Protein AF-A0A2A9HH54-F1 (afdb_monomer_lite)

Foldseek 3Di:
DDDDDDDDDDDDDDDDDPDDDDDDDPDPPPPPQPAQPDDLQVVLLLVLLLVVQLVCCVVPPPDLVSSLVSLVVSLVSLVPDRDHRQCSVVSVQQSVVSVVCSVPSVCPVVDDGDDGPLVVLVVSQVCLVVHPSSPDRDPSVPPPD

Organism: Tepidiforma thermophila (strain KCTC 52669 / CGMCC 1.13589 / G233) (NCBI:txid2761530)

pLDDT: mean 83.52, std 20.57, range [36.47, 98.62]

Secondary structure (DSSP, 8-state):
-------------SS------------------------HHHHHHHHHHHHHHHHHHHHH-SSHHHHHHHHHHHHHHHHHS---GGGHHHHHHHHHHHHHHTTSGGGGGTSPPP---HHHHHHHHHHGGG-TT--S--TTTTT--

Radius of gyration: 27.02 Å; chains: 1; bounding box: 77×43×64 Å

Sequence (145 aa):
MYHASVRSQFVAAVLLLVLLVAAACGGDDEGSEPRGTGNDTDYLRAVCIGIDRVTDALISATTPEAIAAVIEEFAATMRQIDPPPDLTEYNRQFVAYLEAALKDPTSVVTTPPPLPPDDVRRRLAQLEPQIPECREPTFFSRGLE

Structure (mmCIF, N/CA/C/O backbone):
data_AF-A0A2A9HH54-F1
#
_entry.id   AF-A0A2A9HH54-F1
#
loop_
_atom_site.group_PDB
_atom_site.id
_atom_site.type_symbol
_atom_site.label_atom_id
_atom_site.label_alt_id
_atom_site.label_comp_id
_atom_site.label_asym_id
_atom_site.label_entity_id
_atom_site.label_seq_id
_atom_site.pdbx_PDB_ins_code
_atom_site.Cartn_x
_atom_site.Cartn_y
_atom_site.Cartn_z
_atom_site.occupancy
_atom_site.B_iso_or_equiv
_atom_site.auth_seq_id
_atom_site.auth_comp_id
_atom_site.auth_asym_id
_atom_site.auth_atom_id
_atom_site.pdbx_PDB_model_num
ATOM 1 N N . MET A 1 1 ? -57.820 26.059 -42.795 1.00 39.00 1 MET A N 1
ATOM 2 C CA . MET A 1 1 ? -58.446 24.817 -42.292 1.00 39.00 1 MET A CA 1
ATOM 3 C C . MET A 1 1 ? -58.138 23.740 -43.316 1.00 39.00 1 MET A C 1
ATOM 5 O O . MET A 1 1 ? -58.707 23.777 -44.397 1.00 39.00 1 MET A O 1
ATOM 9 N N . TYR A 1 2 ? -57.119 22.919 -43.055 1.00 38.62 2 TYR A N 1
ATOM 10 C CA . TYR A 1 2 ? -56.569 21.979 -44.034 1.00 38.62 2 TYR A CA 1
ATOM 11 C C . TYR A 1 2 ? -57.161 20.577 -43.863 1.00 38.62 2 TYR A C 1
ATOM 13 O O . TYR A 1 2 ? -57.564 20.175 -42.776 1.00 38.62 2 TYR A O 1
ATOM 21 N N . HIS A 1 3 ? -57.260 19.912 -45.005 1.00 39.09 3 HIS A N 1
ATOM 22 C CA . HIS A 1 3 ? -58.089 18.769 -45.348 1.00 39.09 3 HIS A CA 1
ATOM 23 C C . HIS A 1 3 ? -57.568 17.403 -44.858 1.00 39.09 3 HIS A C 1
ATOM 25 O O . HIS A 1 3 ? -56.368 17.179 -44.770 1.00 39.09 3 HIS A O 1
ATOM 31 N N . ALA A 1 4 ? -58.532 16.476 -44.774 1.00 41.41 4 ALA A N 1
ATOM 32 C CA . ALA A 1 4 ? -58.484 15.080 -45.234 1.00 41.41 4 ALA A CA 1
ATOM 33 C C . ALA A 1 4 ? -57.923 13.956 -44.331 1.00 41.41 4 ALA A C 1
ATOM 35 O O . ALA A 1 4 ? -56.728 13.747 -44.185 1.00 41.41 4 ALA A O 1
ATOM 36 N N . SER A 1 5 ? -58.879 13.119 -43.903 1.00 41.78 5 SER A N 1
ATOM 37 C CA . SER A 1 5 ? -59.029 11.702 -44.289 1.00 41.78 5 SER A CA 1
ATOM 38 C C . SER A 1 5 ? -57.889 10.730 -43.946 1.00 41.78 5 SER A C 1
ATOM 40 O O . SER A 1 5 ? -57.028 10.418 -44.763 1.00 41.78 5 SER A O 1
ATOM 42 N N . VAL A 1 6 ? -57.984 10.143 -42.750 1.00 47.41 6 VAL A N 1
ATOM 43 C CA . VAL A 1 6 ? -57.247 8.939 -42.347 1.00 47.41 6 VAL A CA 1
ATOM 44 C C . VAL A 1 6 ? -58.046 7.713 -42.796 1.00 47.41 6 VAL A C 1
ATOM 46 O O . VAL A 1 6 ? -59.031 7.324 -42.169 1.00 47.41 6 VAL A O 1
ATOM 49 N N . ARG A 1 7 ? -57.638 7.112 -43.917 1.00 48.41 7 ARG A N 1
ATOM 50 C CA . ARG A 1 7 ? -58.104 5.796 -44.367 1.00 48.41 7 ARG A CA 1
ATOM 51 C C . ARG A 1 7 ? -57.049 4.750 -44.018 1.00 48.41 7 ARG A C 1
ATOM 53 O O . ARG A 1 7 ? -55.961 4.765 -44.568 1.00 48.41 7 ARG A O 1
ATOM 60 N N . SER A 1 8 ? -57.439 3.869 -43.099 1.00 44.97 8 SER A N 1
ATOM 61 C CA . SER A 1 8 ? -57.308 2.410 -43.187 1.00 44.97 8 SER A CA 1
ATOM 62 C C . SER A 1 8 ? -56.050 1.863 -43.872 1.00 44.97 8 SER A C 1
ATOM 64 O O . SER A 1 8 ? -55.970 1.867 -45.095 1.00 44.97 8 SER A O 1
ATOM 66 N N . GLN A 1 9 ? -55.149 1.287 -43.072 1.00 49.06 9 GLN A N 1
ATOM 67 C CA . GLN A 1 9 ? -54.656 -0.083 -43.259 1.00 49.06 9 GLN A CA 1
ATOM 68 C C . GLN A 1 9 ? -53.831 -0.490 -42.030 1.00 49.06 9 GLN A C 1
ATOM 70 O O . GLN A 1 9 ? -52.620 -0.320 -41.950 1.00 49.06 9 GLN A O 1
ATOM 75 N N . PHE A 1 10 ? -54.540 -1.025 -41.035 1.00 50.56 10 PHE A N 1
ATOM 76 C CA . PHE A 1 10 ? -53.977 -2.066 -40.186 1.00 50.56 10 PHE A CA 1
ATOM 77 C C . PHE A 1 10 ? -53.635 -3.252 -41.093 1.00 50.56 10 PHE A C 1
ATOM 79 O O . PHE A 1 10 ? -54.483 -3.629 -41.900 1.00 50.56 10 PHE A O 1
ATOM 86 N N . VAL A 1 11 ? -52.434 -3.811 -40.926 1.00 52.09 11 VAL A N 1
ATOM 87 C CA . VAL A 1 11 ? -52.017 -5.220 -41.108 1.00 52.09 11 VAL A CA 1
ATOM 88 C C . VAL A 1 11 ? -50.565 -5.251 -41.617 1.00 52.09 11 VAL A C 1
ATOM 90 O O . VAL A 1 11 ? -50.258 -4.722 -42.676 1.00 52.09 11 VAL A O 1
ATOM 93 N N . ALA A 1 12 ? -49.710 -5.936 -40.845 1.00 47.94 12 ALA A N 1
ATOM 94 C CA . ALA A 1 12 ? -48.366 -6.427 -41.184 1.00 47.94 12 ALA A CA 1
ATOM 95 C C . ALA A 1 12 ? -47.176 -5.439 -41.168 1.00 47.94 12 ALA A C 1
ATOM 97 O O . ALA A 1 12 ? -46.632 -5.099 -42.211 1.00 47.94 12 ALA A O 1
ATOM 98 N N . ALA A 1 13 ? -46.672 -5.079 -39.977 1.00 47.16 13 ALA A N 1
ATOM 99 C CA . ALA A 1 13 ? -45.308 -4.532 -39.839 1.00 47.16 13 ALA A CA 1
ATOM 100 C C . ALA A 1 13 ? -44.678 -4.729 -38.436 1.00 47.16 13 ALA A C 1
ATOM 102 O O . ALA A 1 13 ? -44.026 -3.828 -37.923 1.00 47.16 13 ALA A O 1
ATOM 103 N N . VAL A 1 14 ? -44.886 -5.880 -37.776 1.00 51.75 14 VAL A N 1
ATOM 104 C CA . VAL A 1 14 ? -44.354 -6.140 -36.409 1.00 51.75 14 VAL A CA 1
ATOM 105 C C . VAL A 1 14 ? -43.411 -7.361 -36.349 1.00 51.75 14 VAL A C 1
ATOM 107 O O . VAL A 1 14 ? -43.110 -7.853 -35.273 1.00 51.75 14 VAL A O 1
ATOM 110 N N . LEU A 1 15 ? -42.896 -7.880 -37.474 1.00 49.09 15 LEU A N 1
ATOM 111 C CA . LEU A 1 15 ? -42.196 -9.183 -37.446 1.00 49.09 15 LEU A CA 1
ATOM 112 C C . LEU A 1 15 ? -40.953 -9.355 -38.335 1.00 49.09 15 LEU A C 1
ATOM 114 O O . LEU A 1 15 ? -40.585 -10.485 -38.630 1.00 49.09 15 LEU A O 1
ATOM 118 N N . LEU A 1 16 ? -40.250 -8.286 -38.720 1.00 47.41 16 LEU A N 1
ATOM 119 C CA . LEU A 1 16 ? -38.965 -8.423 -39.426 1.00 47.41 16 LEU A CA 1
ATOM 120 C C . LEU A 1 16 ? -38.068 -7.194 -39.223 1.00 47.41 16 LEU A C 1
ATOM 122 O O . LEU A 1 16 ? -38.170 -6.251 -39.994 1.00 47.41 16 LEU A O 1
ATOM 126 N N . LEU A 1 17 ? -37.213 -7.204 -38.189 1.00 45.84 17 LEU A N 1
ATOM 127 C CA . LEU A 1 17 ? -35.905 -6.501 -38.166 1.00 45.84 17 LEU A CA 1
ATOM 128 C C . LEU A 1 17 ? -35.058 -6.812 -36.908 1.00 45.84 17 LEU A C 1
ATOM 130 O O . LEU A 1 17 ? -34.236 -6.011 -36.475 1.00 45.84 17 LEU A O 1
ATOM 134 N N . VAL A 1 18 ? -35.211 -8.015 -36.343 1.00 51.19 18 VAL A N 1
ATOM 135 C CA . VAL A 1 18 ? -34.227 -8.630 -35.435 1.00 51.19 18 VAL A CA 1
ATOM 136 C C . VAL A 1 18 ? -33.461 -9.650 -36.272 1.00 51.19 18 VAL A C 1
ATOM 138 O O . VAL A 1 18 ? -33.936 -10.771 -36.384 1.00 51.19 18 VAL A O 1
ATOM 141 N N . LEU A 1 19 ? -32.366 -9.243 -36.932 1.00 51.12 19 LEU A N 1
ATOM 142 C CA . LEU A 1 19 ? -31.298 -10.105 -37.493 1.00 51.12 19 LEU A CA 1
ATOM 143 C C . LEU A 1 19 ? -30.298 -9.271 -38.322 1.00 51.12 19 LEU A C 1
ATOM 145 O O . LEU A 1 19 ? -30.191 -9.411 -39.536 1.00 51.12 19 LEU A O 1
ATOM 149 N N . LEU A 1 20 ? -29.542 -8.400 -37.653 1.00 48.19 20 LEU A N 1
ATOM 150 C CA . LEU A 1 20 ? -28.275 -7.866 -38.171 1.00 48.19 20 LEU A CA 1
ATOM 151 C C . LEU A 1 20 ? -27.222 -7.999 -37.066 1.00 48.19 20 LEU A C 1
ATOM 153 O O . LEU A 1 20 ? -26.788 -7.028 -36.457 1.00 48.19 20 LEU A O 1
ATOM 157 N N . VAL A 1 21 ? -26.869 -9.252 -36.774 1.00 54.44 21 VAL A N 1
ATOM 158 C CA . VAL A 1 21 ? -25.645 -9.614 -36.057 1.00 54.44 21 VAL A CA 1
ATOM 159 C C . VAL A 1 21 ? -24.703 -10.244 -37.081 1.00 54.44 21 VAL A C 1
ATOM 161 O O . VAL A 1 21 ? -25.136 -11.078 -37.872 1.00 54.44 21 VAL A O 1
ATOM 164 N N . ALA A 1 22 ? -23.429 -9.860 -36.990 1.00 52.47 22 ALA A N 1
ATOM 165 C CA . ALA A 1 22 ? -22.253 -10.470 -37.612 1.00 52.47 22 ALA A CA 1
ATOM 166 C C . ALA A 1 22 ? -21.984 -10.159 -39.096 1.00 52.47 22 ALA A C 1
ATOM 168 O O . ALA A 1 22 ? -22.300 -10.947 -39.979 1.00 52.47 22 ALA A O 1
ATOM 169 N N . ALA A 1 23 ? -21.237 -9.076 -39.338 1.00 46.91 23 ALA A N 1
ATOM 170 C CA . ALA A 1 23 ? -20.019 -9.156 -40.150 1.00 46.91 23 ALA A CA 1
ATOM 171 C C . ALA A 1 23 ? -19.136 -7.908 -39.960 1.00 46.91 23 ALA A C 1
ATOM 173 O O . ALA A 1 23 ? -19.576 -6.789 -40.196 1.00 46.91 23 ALA A O 1
ATOM 174 N N . ALA A 1 24 ? -17.870 -8.160 -39.615 1.00 52.34 24 ALA A N 1
ATOM 175 C CA . ALA A 1 24 ? -16.704 -7.304 -39.845 1.00 52.34 24 ALA A CA 1
ATOM 176 C C . ALA A 1 24 ? -16.519 -6.042 -38.973 1.00 52.34 24 ALA A C 1
ATOM 178 O O . ALA A 1 24 ? -16.635 -4.914 -39.434 1.00 52.34 24 ALA A O 1
ATOM 179 N N . CYS A 1 25 ? -16.018 -6.254 -37.756 1.00 58.09 25 CYS A N 1
ATOM 180 C CA . CYS A 1 25 ? -14.702 -5.700 -37.428 1.00 58.09 25 CYS A CA 1
ATOM 181 C C . CYS A 1 25 ? -13.934 -6.754 -36.623 1.00 58.09 25 CYS A C 1
ATOM 183 O O . CYS A 1 25 ? -13.871 -6.729 -35.400 1.00 58.09 25 CYS A O 1
ATOM 185 N N . GLY A 1 26 ? -13.446 -7.763 -37.348 1.00 48.66 26 GLY A N 1
ATOM 186 C CA . GLY A 1 26 ? -12.235 -8.451 -36.937 1.00 48.66 26 GLY A CA 1
ATOM 187 C C . GLY A 1 26 ? -11.098 -7.466 -37.164 1.00 48.66 26 GLY A C 1
ATOM 188 O O . GLY A 1 26 ? -10.667 -7.276 -38.298 1.00 48.66 26 GLY A O 1
ATOM 189 N N . GLY A 1 27 ? -10.711 -6.783 -36.100 1.00 36.47 27 GLY A N 1
ATOM 190 C CA . GLY A 1 27 ? -9.423 -6.133 -35.970 1.00 36.47 27 GLY A CA 1
ATOM 191 C C . GLY A 1 27 ? -8.843 -6.665 -34.676 1.00 36.47 27 GLY A C 1
ATOM 192 O O . GLY A 1 27 ? -9.527 -6.627 -33.655 1.00 36.47 27 GLY A O 1
ATOM 193 N N . ASP A 1 28 ? -7.645 -7.228 -34.755 1.00 49.84 28 ASP A N 1
ATOM 194 C CA . ASP A 1 28 ? -6.778 -7.473 -33.613 1.00 49.84 28 ASP A CA 1
ATOM 195 C C . ASP A 1 28 ? -6.641 -6.172 -32.807 1.00 49.84 28 ASP A C 1
ATOM 197 O O . ASP A 1 28 ? -5.747 -5.365 -33.049 1.00 49.84 28 ASP A O 1
ATOM 201 N N . ASP A 1 29 ? -7.545 -5.932 -31.860 1.00 45.75 29 ASP A N 1
ATOM 202 C CA . ASP A 1 29 ? -7.216 -5.113 -30.706 1.00 45.75 29 ASP A CA 1
ATOM 203 C C . ASP A 1 29 ? -6.381 -6.034 -29.825 1.00 45.75 29 ASP A C 1
ATOM 205 O O . ASP A 1 29 ? -6.894 -6.761 -28.969 1.00 45.75 29 ASP A O 1
ATOM 209 N N . GLU A 1 30 ? -5.076 -6.065 -30.113 1.00 47.47 30 GLU A N 1
ATOM 210 C CA . GLU A 1 30 ? -4.077 -6.392 -29.110 1.00 47.47 30 GLU A CA 1
ATOM 211 C C . GLU A 1 30 ? -4.460 -5.583 -27.879 1.00 47.47 30 GLU A C 1
ATOM 213 O O . GLU A 1 30 ? -4.322 -4.355 -27.860 1.00 47.47 30 GLU A O 1
ATOM 218 N N . GLY A 1 31 ? -5.061 -6.283 -26.912 1.00 43.78 31 GLY A N 1
ATOM 219 C CA . GLY A 1 31 ? -5.567 -5.695 -25.692 1.00 43.78 31 GLY A CA 1
ATOM 220 C C . GLY A 1 31 ? -4.489 -4.771 -25.180 1.00 43.78 31 GLY A C 1
ATOM 221 O O . GLY A 1 31 ? -3.373 -5.209 -24.904 1.00 43.78 31 GLY A O 1
ATOM 222 N N . SER A 1 32 ? -4.788 -3.474 -25.149 1.00 50.44 32 SER A N 1
ATOM 223 C CA . SER A 1 32 ? -3.905 -2.519 -24.509 1.00 50.44 32 SER A CA 1
ATOM 224 C C . SER A 1 32 ? -3.982 -2.837 -23.025 1.00 50.44 32 SER A C 1
ATOM 226 O O . SER A 1 32 ? -4.782 -2.260 -22.291 1.00 50.44 32 SER A O 1
ATOM 228 N N . GLU A 1 33 ? -3.202 -3.841 -22.615 1.00 58.88 33 GLU A N 1
ATOM 229 C CA . GLU A 1 33 ? -2.879 -4.102 -21.229 1.00 58.88 33 GLU A CA 1
ATOM 230 C C . GLU A 1 33 ? -2.483 -2.755 -20.633 1.00 58.88 33 GLU A C 1
ATOM 232 O O . GLU A 1 33 ? -1.813 -1.962 -21.309 1.00 58.88 33 GLU A O 1
ATOM 237 N N . PRO A 1 34 ? -2.958 -2.430 -19.425 1.00 57.81 34 PRO A N 1
ATOM 238 C CA . PRO A 1 34 ? -2.635 -1.153 -18.824 1.00 57.81 34 PRO A CA 1
ATOM 239 C C . PRO A 1 34 ? -1.101 -1.043 -18.768 1.00 57.81 34 PRO A C 1
ATOM 241 O O . PRO A 1 34 ? -0.424 -1.866 -18.156 1.00 57.81 34 PRO A O 1
ATOM 244 N N . ARG A 1 35 ? -0.551 -0.087 -19.528 1.00 67.12 35 ARG A N 1
ATOM 245 C CA . ARG A 1 35 ? 0.894 0.088 -19.695 1.00 67.12 35 ARG A CA 1
ATOM 246 C C . ARG A 1 35 ? 1.366 1.073 -18.643 1.00 67.12 35 ARG A C 1
ATOM 248 O O . ARG A 1 35 ? 1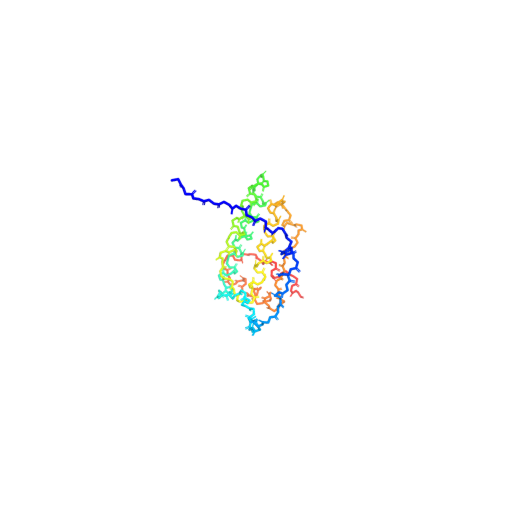.374 2.274 -18.899 1.00 67.12 35 ARG A O 1
ATOM 255 N N . GLY A 1 36 ? 1.716 0.566 -17.468 1.00 73.94 36 GLY A N 1
ATOM 256 C CA . GLY A 1 36 ? 2.514 1.338 -16.529 1.00 73.94 36 GLY A CA 1
ATOM 257 C C . GLY A 1 36 ? 3.847 1.742 -17.172 1.00 73.94 36 GLY A C 1
ATOM 258 O O . GLY A 1 36 ? 4.427 0.955 -17.922 1.00 73.94 36 GLY A O 1
ATOM 259 N N . THR A 1 37 ? 4.320 2.964 -16.936 1.00 81.38 37 THR A N 1
ATOM 260 C CA . THR A 1 37 ? 5.638 3.445 -17.400 1.00 81.38 37 THR A CA 1
ATOM 261 C C . THR A 1 37 ? 6.567 3.860 -16.262 1.00 81.38 37 THR A C 1
ATOM 263 O O . THR A 1 37 ? 7.680 4.333 -16.508 1.00 81.38 37 THR A O 1
ATOM 266 N N . GLY A 1 38 ? 6.129 3.656 -15.020 1.00 92.31 38 GLY A N 1
ATOM 267 C CA . GLY A 1 38 ? 6.867 4.037 -13.828 1.00 92.31 38 GLY A CA 1
ATOM 268 C C . GLY A 1 38 ? 8.080 3.159 -13.542 1.00 92.31 38 GLY A C 1
ATOM 269 O O . GLY A 1 38 ? 8.407 2.219 -14.268 1.00 92.31 38 GLY A O 1
ATOM 270 N N . ASN A 1 39 ? 8.758 3.474 -12.440 1.00 95.50 39 ASN A N 1
ATOM 271 C CA . ASN A 1 39 ? 9.940 2.754 -11.979 1.00 95.50 39 ASN A CA 1
ATOM 272 C C . ASN A 1 39 ? 9.725 2.140 -10.587 1.00 95.50 39 ASN A C 1
ATOM 274 O O . ASN A 1 39 ? 8.906 2.618 -9.799 1.00 95.50 39 ASN A O 1
ATOM 278 N N . ASP A 1 40 ? 10.484 1.082 -10.296 1.00 96.12 40 ASP A N 1
ATOM 279 C CA . ASP A 1 40 ? 10.371 0.330 -9.042 1.00 96.12 40 ASP A CA 1
ATOM 280 C C . ASP A 1 40 ? 10.629 1.214 -7.811 1.00 96.12 40 ASP A C 1
ATOM 282 O O . ASP A 1 40 ? 9.972 1.039 -6.790 1.00 96.12 40 ASP A O 1
ATOM 286 N N . THR A 1 41 ? 11.553 2.177 -7.895 1.00 96.25 41 THR A N 1
ATOM 287 C CA . THR A 1 41 ? 11.933 3.036 -6.763 1.00 96.25 41 THR A CA 1
ATOM 288 C C . THR A 1 41 ? 10.779 3.919 -6.304 1.00 96.25 41 THR A C 1
ATOM 290 O O . THR A 1 41 ? 10.481 3.971 -5.112 1.00 96.25 41 THR A O 1
ATOM 293 N N . ASP A 1 42 ? 10.118 4.614 -7.230 1.00 97.00 42 ASP A N 1
ATOM 294 C CA . ASP A 1 42 ? 8.989 5.484 -6.894 1.00 97.00 42 ASP A CA 1
ATOM 295 C C . ASP A 1 42 ? 7.783 4.665 -6.426 1.00 97.00 42 ASP A C 1
ATOM 297 O O . ASP A 1 42 ? 7.107 5.050 -5.467 1.00 97.00 42 ASP A O 1
ATOM 301 N N . TYR A 1 43 ? 7.569 3.497 -7.039 1.00 97.62 43 TYR A N 1
ATOM 302 C CA . TYR A 1 43 ? 6.533 2.559 -6.625 1.00 97.62 43 TYR A CA 1
ATOM 303 C C . TYR A 1 43 ? 6.751 2.054 -5.195 1.00 97.62 43 TYR A C 1
ATOM 305 O O . TYR A 1 43 ? 5.861 2.159 -4.350 1.00 97.62 43 TYR A O 1
ATOM 313 N N . LEU A 1 44 ? 7.95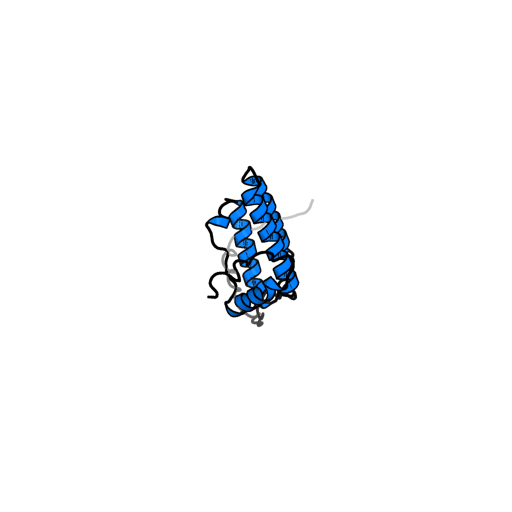4 1.568 -4.888 1.00 97.19 44 LEU A N 1
ATOM 314 C CA . LEU A 1 44 ? 8.311 1.088 -3.556 1.00 97.19 44 LEU A CA 1
ATOM 315 C C . LEU A 1 44 ? 8.283 2.200 -2.514 1.00 97.19 44 LEU A C 1
ATOM 317 O O . LEU A 1 44 ? 7.794 1.967 -1.413 1.00 97.19 44 LEU A O 1
ATOM 321 N N . ARG A 1 45 ? 8.723 3.418 -2.853 1.00 97.69 45 ARG A N 1
ATOM 322 C CA . ARG A 1 45 ? 8.602 4.568 -1.948 1.00 97.69 45 ARG A CA 1
ATOM 323 C C . ARG A 1 45 ? 7.149 4.781 -1.528 1.00 97.69 45 ARG A C 1
ATOM 325 O O . ARG A 1 45 ? 6.874 4.909 -0.337 1.00 97.69 45 ARG A O 1
ATOM 332 N N . ALA A 1 46 ? 6.220 4.800 -2.484 1.00 97.94 46 ALA A N 1
ATOM 333 C CA . ALA A 1 46 ? 4.800 4.979 -2.190 1.00 97.94 46 ALA A CA 1
ATOM 334 C C . ALA A 1 46 ? 4.236 3.834 -1.335 1.00 97.94 46 ALA A C 1
ATOM 336 O O . ALA A 1 46 ? 3.536 4.092 -0.354 1.00 97.94 46 ALA A O 1
ATOM 337 N N . VAL A 1 47 ? 4.590 2.586 -1.661 1.00 97.56 47 VAL A N 1
ATOM 338 C CA . VAL A 1 47 ? 4.178 1.407 -0.887 1.00 97.56 47 VAL A CA 1
ATOM 339 C C . VAL A 1 47 ? 4.693 1.483 0.550 1.00 97.56 47 VAL A C 1
ATOM 341 O O . VAL A 1 47 ? 3.910 1.331 1.483 1.00 97.56 47 VAL A O 1
ATOM 344 N N . CYS A 1 48 ? 5.981 1.760 0.747 1.00 97.50 48 CYS A N 1
ATOM 345 C CA . CYS A 1 48 ? 6.596 1.795 2.069 1.00 97.50 48 CYS A CA 1
ATOM 346 C C . CYS A 1 48 ? 6.056 2.942 2.934 1.00 97.50 48 CYS A C 1
ATOM 348 O O . CYS A 1 48 ? 5.725 2.708 4.093 1.00 97.50 48 CYS A O 1
ATOM 350 N N . ILE A 1 49 ? 5.856 4.142 2.370 1.00 97.88 49 ILE A N 1
ATOM 351 C CA . ILE A 1 49 ? 5.192 5.250 3.083 1.00 97.88 49 ILE A CA 1
ATOM 352 C C . ILE A 1 49 ? 3.770 4.854 3.498 1.00 97.88 49 ILE A C 1
ATOM 354 O O . ILE A 1 49 ? 3.352 5.135 4.620 1.00 97.88 49 ILE A O 1
ATOM 358 N N . GLY A 1 50 ? 3.009 4.226 2.599 1.00 97.56 50 GLY A N 1
ATOM 359 C CA . GLY A 1 50 ? 1.644 3.801 2.894 1.00 97.56 50 GLY A CA 1
ATOM 360 C C . GLY A 1 50 ? 1.580 2.745 3.996 1.00 97.56 50 GLY A C 1
ATOM 361 O O . GLY A 1 50 ? 0.774 2.869 4.915 1.00 97.56 50 GLY A O 1
ATOM 362 N N . ILE A 1 51 ? 2.468 1.747 3.951 1.00 96.69 51 ILE A N 1
ATOM 363 C CA . ILE A 1 51 ? 2.579 0.711 4.987 1.00 96.69 51 ILE A CA 1
ATOM 364 C C . ILE A 1 51 ? 2.955 1.321 6.341 1.00 96.69 51 ILE A C 1
ATOM 366 O O . ILE A 1 51 ? 2.323 0.976 7.338 1.00 96.69 51 ILE A O 1
ATOM 370 N N . ASP A 1 52 ? 3.943 2.221 6.384 1.00 96.50 52 ASP A N 1
ATOM 371 C CA . ASP A 1 52 ? 4.380 2.909 7.611 1.00 96.50 52 ASP A CA 1
ATOM 372 C C . ASP A 1 52 ? 3.199 3.662 8.240 1.00 96.50 52 ASP A C 1
ATOM 374 O O . ASP A 1 52 ? 2.849 3.424 9.393 1.00 96.50 52 ASP A O 1
ATOM 378 N N . ARG A 1 53 ? 2.468 4.453 7.442 1.00 97.44 53 ARG A N 1
ATOM 379 C CA . ARG A 1 53 ? 1.292 5.201 7.916 1.00 97.44 53 ARG A CA 1
ATOM 380 C C . ARG A 1 53 ? 0.158 4.308 8.406 1.00 97.44 53 ARG A C 1
ATOM 382 O O . ARG A 1 53 ? -0.443 4.608 9.434 1.00 97.44 53 ARG A O 1
ATOM 389 N N . VAL A 1 54 ? -0.163 3.232 7.684 1.00 96.94 54 VAL A N 1
ATOM 390 C CA . VAL A 1 54 ? -1.204 2.285 8.118 1.00 96.94 54 VAL A CA 1
ATOM 391 C C . VAL A 1 54 ? -0.780 1.589 9.411 1.00 96.94 54 VAL A C 1
ATOM 393 O O . VAL A 1 54 ? -1.599 1.436 10.313 1.00 96.94 54 VAL A O 1
ATOM 396 N N . THR A 1 55 ? 0.493 1.217 9.537 1.00 95.38 55 THR A N 1
ATOM 397 C CA . THR A 1 55 ? 1.041 0.602 10.756 1.00 95.38 55 THR A CA 1
ATOM 398 C C . THR A 1 55 ? 0.968 1.567 11.939 1.00 95.38 55 THR A C 1
ATOM 400 O O . THR A 1 55 ? 0.454 1.200 12.996 1.00 95.38 55 THR A O 1
ATOM 403 N N . ASP A 1 56 ? 1.382 2.819 11.748 1.00 96.56 56 ASP A N 1
ATOM 404 C CA . ASP A 1 56 ? 1.269 3.874 12.754 1.00 96.56 56 ASP A CA 1
ATOM 405 C C . ASP A 1 56 ? -0.190 4.100 13.169 1.00 96.56 56 ASP A C 1
ATOM 407 O O . ASP A 1 56 ? -0.486 4.221 14.360 1.00 96.56 56 ASP A O 1
ATOM 411 N N . ALA A 1 57 ? -1.125 4.107 12.215 1.00 97.25 57 ALA A N 1
ATOM 412 C CA . ALA A 1 57 ? -2.551 4.237 12.497 1.00 97.25 57 ALA A CA 1
ATOM 413 C C . ALA A 1 57 ? -3.090 3.039 13.291 1.00 97.25 57 ALA A C 1
ATOM 415 O O . ALA A 1 57 ? -3.805 3.236 14.267 1.00 97.25 57 ALA A O 1
ATOM 416 N N . LEU A 1 58 ? -2.710 1.807 12.944 1.00 95.50 58 LEU A N 1
ATOM 417 C CA . LEU A 1 58 ? -3.110 0.604 13.687 1.00 95.50 58 LEU A CA 1
ATOM 418 C C . LEU A 1 58 ? -2.631 0.622 15.147 1.00 95.50 58 LEU A C 1
ATOM 420 O O . LEU A 1 58 ? -3.290 0.051 16.012 1.00 95.50 58 LEU A O 1
ATOM 424 N N . ILE A 1 59 ? -1.493 1.266 15.423 1.00 95.94 59 ILE A N 1
ATOM 425 C CA . ILE A 1 59 ? -0.921 1.375 16.771 1.00 95.94 59 ILE A CA 1
ATOM 426 C C . ILE A 1 59 ? -1.529 2.548 17.553 1.00 95.94 59 ILE A C 1
ATOM 428 O O . ILE A 1 59 ? -1.777 2.429 18.753 1.00 95.94 59 ILE A O 1
ATOM 432 N N . SER A 1 60 ? -1.714 3.697 16.901 1.00 96.81 60 SER A N 1
ATOM 433 C CA . SER A 1 60 ? -1.996 4.973 17.573 1.00 96.81 60 SER A CA 1
ATOM 434 C C . SER A 1 60 ? -3.449 5.436 17.488 1.00 96.81 60 SER A C 1
ATOM 436 O O . SER A 1 60 ? -3.892 6.208 18.344 1.00 96.81 60 SER A O 1
ATOM 438 N N . ALA A 1 61 ? -4.202 4.994 16.478 1.00 95.81 61 ALA A N 1
ATOM 439 C CA . ALA A 1 61 ? -5.587 5.398 16.309 1.00 95.81 61 ALA A CA 1
ATOM 440 C C . ALA A 1 61 ? -6.480 4.745 17.368 1.00 95.81 61 ALA A C 1
ATOM 442 O O . ALA A 1 61 ? -6.334 3.578 17.724 1.00 95.81 61 ALA A O 1
ATOM 443 N N . THR A 1 62 ? -7.460 5.505 17.848 1.00 94.31 62 THR A N 1
ATOM 444 C CA . THR A 1 62 ? -8.428 5.039 18.849 1.00 94.31 62 THR A CA 1
ATOM 445 C C . THR A 1 62 ? -9.761 4.618 18.239 1.00 94.31 62 THR A C 1
ATOM 447 O O . THR A 1 62 ? -10.637 4.147 18.965 1.00 94.31 62 THR A O 1
ATOM 450 N N . THR A 1 63 ? -9.930 4.782 16.922 1.00 96.00 63 THR A N 1
ATOM 451 C CA . THR A 1 63 ? -11.156 4.427 16.205 1.00 96.00 63 THR A CA 1
ATOM 452 C C . THR A 1 63 ? -10.858 3.749 14.861 1.00 96.00 63 THR A C 1
ATOM 454 O O . THR A 1 63 ? -9.868 4.096 14.206 1.00 96.00 63 THR A O 1
ATOM 457 N N . PRO A 1 64 ? -11.712 2.812 14.406 1.00 95.50 64 PRO A N 1
ATOM 458 C CA . PRO A 1 64 ? -11.590 2.200 13.083 1.00 95.50 64 PRO A CA 1
ATOM 459 C C . PRO A 1 64 ? -11.637 3.215 11.936 1.00 95.50 64 PRO A C 1
ATOM 461 O O . PRO A 1 64 ? -10.934 3.054 10.945 1.00 95.50 64 PRO A O 1
ATOM 464 N N . GLU A 1 65 ? -12.420 4.286 12.069 1.00 96.69 65 GLU A N 1
ATOM 465 C CA . GLU A 1 65 ? -12.589 5.302 11.024 1.00 96.69 65 GLU A CA 1
ATOM 466 C C . GLU A 1 65 ? -11.295 6.080 10.759 1.00 96.69 65 GLU A C 1
ATOM 468 O O . GLU A 1 65 ? -11.009 6.433 9.617 1.00 96.69 65 GLU A O 1
ATOM 473 N N . ALA A 1 66 ? -10.483 6.317 11.793 1.00 97.44 66 ALA A N 1
ATOM 474 C CA . ALA A 1 66 ? -9.183 6.960 11.629 1.00 97.44 66 ALA A CA 1
ATOM 475 C C . ALA A 1 66 ? -8.194 6.055 10.871 1.00 97.44 66 ALA A C 1
ATOM 477 O O . ALA A 1 66 ? -7.425 6.544 10.047 1.00 97.44 66 ALA A O 1
ATOM 478 N N . ILE A 1 67 ? -8.258 4.737 11.087 1.00 97.94 67 ILE A N 1
ATOM 479 C CA . ILE A 1 67 ? -7.483 3.755 10.311 1.00 97.94 67 ILE A CA 1
ATOM 480 C C . ILE A 1 67 ? -7.991 3.724 8.862 1.00 97.94 67 ILE A C 1
ATOM 482 O O . ILE A 1 67 ? -7.193 3.753 7.927 1.00 97.94 67 ILE A O 1
ATOM 486 N N . ALA A 1 68 ? -9.316 3.729 8.671 1.00 98.31 68 ALA A N 1
ATOM 487 C CA . ALA A 1 68 ? -9.946 3.741 7.353 1.00 98.31 68 ALA A CA 1
ATOM 488 C C . ALA A 1 68 ? -9.493 4.938 6.508 1.00 98.31 68 ALA A C 1
ATOM 490 O O . ALA A 1 68 ? -9.161 4.756 5.343 1.00 98.31 68 ALA A O 1
ATOM 491 N N . ALA A 1 69 ? -9.423 6.136 7.098 1.00 98.44 69 ALA A N 1
ATOM 492 C CA . ALA A 1 69 ? -8.975 7.342 6.402 1.00 98.44 69 ALA A CA 1
ATOM 493 C C . ALA A 1 69 ? -7.541 7.200 5.860 1.00 98.44 69 ALA A C 1
ATOM 495 O O . ALA A 1 69 ? -7.269 7.545 4.713 1.00 98.44 69 ALA A O 1
ATOM 496 N N . VAL A 1 70 ? -6.631 6.620 6.649 1.00 98.50 70 VAL A N 1
ATOM 497 C CA . VAL A 1 70 ? -5.246 6.379 6.214 1.00 98.50 70 VAL A CA 1
ATOM 498 C C . VAL A 1 70 ? -5.178 5.318 5.111 1.00 98.50 70 VAL A C 1
ATOM 500 O O . VAL A 1 70 ? -4.430 5.477 4.145 1.00 98.50 70 VAL A O 1
ATOM 503 N N . ILE A 1 71 ? -5.978 4.252 5.212 1.00 98.56 71 ILE A N 1
ATOM 504 C CA . ILE A 1 71 ? -6.086 3.229 4.160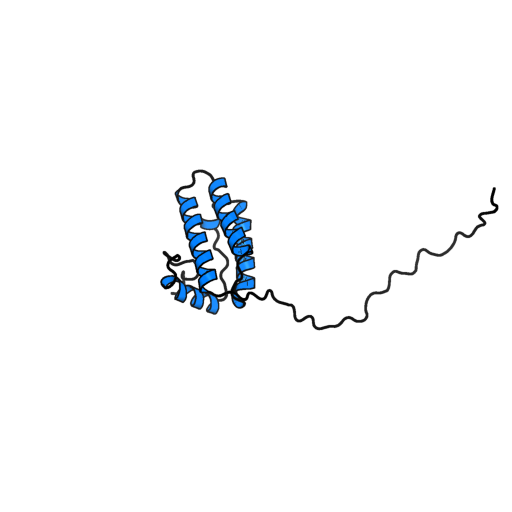 1.00 98.56 71 ILE A CA 1
ATOM 505 C C . ILE A 1 71 ? -6.653 3.836 2.867 1.00 98.56 71 ILE A C 1
ATOM 507 O O . ILE A 1 71 ? -6.160 3.527 1.783 1.00 98.56 71 ILE A O 1
ATOM 511 N N . GLU A 1 72 ? -7.648 4.719 2.961 1.00 98.62 72 GLU A N 1
ATOM 512 C CA . GLU A 1 72 ? -8.246 5.406 1.812 1.00 98.62 72 GLU A CA 1
ATOM 513 C C . GLU A 1 72 ? -7.227 6.311 1.105 1.00 98.62 72 GLU A C 1
ATOM 515 O O . GLU A 1 72 ? -7.107 6.263 -0.122 1.00 98.62 72 GLU A O 1
ATOM 520 N N . GLU A 1 73 ? -6.440 7.082 1.860 1.00 98.62 73 GLU A N 1
ATOM 521 C CA . GLU A 1 73 ? -5.341 7.888 1.316 1.00 98.62 73 GLU A CA 1
ATOM 522 C C . GLU A 1 73 ? -4.274 7.022 0.636 1.00 98.62 73 GLU A C 1
ATOM 524 O O . GLU A 1 73 ? -3.759 7.376 -0.434 1.00 98.62 73 GLU A O 1
ATOM 529 N N . PHE A 1 74 ? -3.955 5.865 1.220 1.00 98.56 74 PHE A N 1
ATOM 530 C CA . PHE A 1 74 ? -3.012 4.931 0.621 1.00 98.56 74 PHE A CA 1
ATOM 531 C C . PHE A 1 74 ? -3.561 4.359 -0.693 1.00 98.56 74 PHE A C 1
ATOM 533 O O . PHE A 1 74 ? -2.889 4.428 -1.723 1.00 98.56 74 PHE A O 1
ATOM 540 N N . ALA A 1 75 ? -4.813 3.895 -0.707 1.00 98.44 75 ALA A N 1
ATOM 541 C CA . ALA A 1 75 ? -5.478 3.427 -1.920 1.00 98.44 75 ALA A CA 1
ATOM 542 C C . ALA A 1 75 ? -5.542 4.525 -2.994 1.00 98.44 75 ALA A C 1
ATOM 544 O O . ALA A 1 75 ? -5.311 4.260 -4.172 1.00 98.44 75 ALA A O 1
ATOM 545 N N . ALA A 1 76 ? -5.821 5.775 -2.612 1.00 98.56 76 ALA A N 1
ATOM 546 C CA . ALA A 1 76 ? -5.819 6.914 -3.528 1.00 98.56 76 ALA A CA 1
ATOM 547 C C . ALA A 1 76 ? -4.432 7.173 -4.135 1.00 98.56 76 ALA A C 1
ATOM 549 O O . ALA A 1 76 ? -4.333 7.382 -5.344 1.00 98.56 76 ALA A O 1
ATOM 550 N N . THR A 1 77 ? -3.373 7.092 -3.328 1.00 98.44 77 THR A N 1
ATOM 551 C CA . THR A 1 77 ? -1.984 7.213 -3.797 1.00 98.44 77 THR A CA 1
ATOM 552 C C . THR A 1 77 ? -1.661 6.119 -4.815 1.00 98.44 77 THR A C 1
ATOM 554 O O . THR A 1 77 ? -1.205 6.416 -5.917 1.00 98.44 77 THR A O 1
ATOM 557 N N . MET A 1 78 ? -1.977 4.861 -4.497 1.00 98.12 78 MET A N 1
ATOM 558 C CA . MET A 1 78 ? -1.705 3.723 -5.382 1.00 98.12 78 MET A CA 1
ATOM 559 C C . MET A 1 78 ? -2.574 3.716 -6.648 1.00 98.12 78 MET A C 1
ATOM 561 O O . MET A 1 78 ? -2.166 3.176 -7.671 1.00 98.12 78 MET A O 1
ATOM 565 N N . ARG A 1 79 ? -3.754 4.348 -6.640 1.00 97.69 79 ARG A N 1
ATOM 566 C CA . ARG A 1 79 ? -4.552 4.559 -7.863 1.00 97.69 79 ARG A CA 1
ATOM 567 C C . ARG A 1 79 ? -3.948 5.589 -8.809 1.00 97.69 79 ARG A C 1
ATOM 569 O O . ARG A 1 79 ? -4.176 5.505 -10.010 1.00 97.69 79 ARG A O 1
ATOM 576 N N . GLN A 1 80 ? -3.264 6.591 -8.264 1.00 96.44 80 GLN A N 1
ATOM 577 C CA . GLN A 1 80 ? -2.703 7.701 -9.036 1.00 96.44 80 GLN A CA 1
ATOM 578 C C . GLN A 1 80 ? -1.260 7.457 -9.468 1.00 96.44 80 GLN A C 1
ATOM 580 O O . GLN A 1 80 ? -0.775 8.149 -10.363 1.00 96.44 80 GLN A O 1
ATOM 585 N N . ILE A 1 81 ? -0.569 6.509 -8.833 1.00 95.88 81 ILE A N 1
ATOM 586 C CA . ILE A 1 81 ? 0.793 6.167 -9.213 1.00 95.88 81 ILE A CA 1
ATOM 587 C C . ILE A 1 81 ? 0.817 5.532 -10.601 1.00 95.88 81 ILE A C 1
ATOM 589 O O . ILE A 1 81 ? -0.071 4.764 -10.968 1.00 95.88 81 ILE A O 1
ATOM 593 N N . ASP A 1 82 ? 1.868 5.836 -11.351 1.00 95.50 82 ASP A N 1
ATOM 594 C CA . ASP A 1 82 ? 2.219 5.098 -12.554 1.00 95.50 82 ASP A CA 1
ATOM 595 C C . ASP A 1 82 ? 3.128 3.925 -12.142 1.00 95.50 82 ASP A C 1
ATOM 597 O O . ASP A 1 82 ? 4.268 4.169 -11.735 1.00 95.50 82 ASP A O 1
ATOM 601 N N . PRO A 1 83 ? 2.646 2.667 -12.128 1.00 95.88 83 PRO A N 1
ATOM 602 C CA . PRO A 1 83 ? 3.472 1.529 -11.746 1.00 95.88 83 PRO A CA 1
ATOM 603 C C . PRO A 1 83 ? 4.446 1.147 -12.874 1.00 95.88 83 PRO A C 1
ATOM 605 O O . PRO A 1 83 ? 4.236 1.502 -14.034 1.00 95.88 83 PRO A O 1
ATOM 608 N N . PRO A 1 84 ? 5.497 0.369 -12.579 1.00 95.56 84 PRO A N 1
ATOM 609 C CA . PRO A 1 84 ? 6.221 -0.387 -13.596 1.00 95.56 84 PRO A CA 1
ATOM 610 C C . PRO A 1 84 ? 5.274 -1.269 -14.427 1.00 95.56 84 PRO A C 1
ATOM 612 O O . PRO A 1 84 ? 4.286 -1.770 -13.879 1.00 95.56 84 PRO A O 1
ATOM 615 N N . PRO A 1 85 ? 5.555 -1.495 -15.726 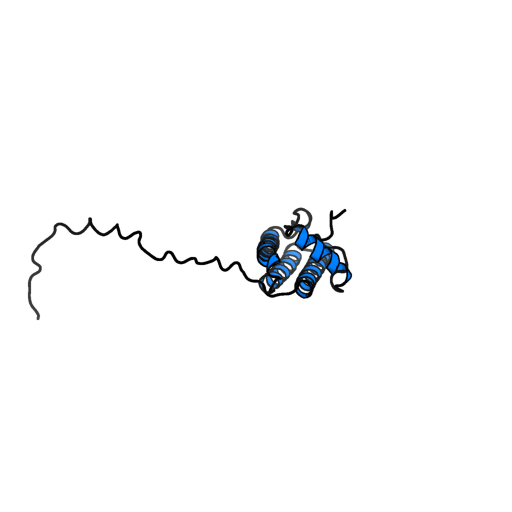1.00 93.56 85 PRO A N 1
ATOM 616 C CA . PRO A 1 85 ? 4.635 -2.202 -16.618 1.00 93.56 85 PRO A CA 1
ATOM 617 C C . PRO A 1 85 ? 4.173 -3.560 -16.071 1.00 93.56 85 PRO A C 1
ATOM 619 O O . PRO A 1 85 ? 2.981 -3.868 -16.084 1.00 93.56 85 PRO A O 1
ATOM 622 N N . ASP A 1 86 ? 5.105 -4.337 -15.519 1.00 93.88 86 ASP A N 1
ATOM 623 C CA . ASP A 1 86 ? 4.877 -5.674 -14.961 1.00 93.88 86 ASP A CA 1
ATOM 624 C C . ASP A 1 86 ? 4.190 -5.680 -13.584 1.00 93.88 86 ASP A C 1
ATOM 626 O O . ASP A 1 86 ? 3.771 -6.731 -13.099 1.00 93.88 86 ASP A O 1
ATOM 630 N N . LEU A 1 87 ? 4.014 -4.507 -12.974 1.00 96.56 87 LEU A N 1
ATOM 631 C CA . LEU A 1 87 ? 3.279 -4.313 -11.728 1.00 96.56 87 LEU A CA 1
ATOM 632 C C . LEU A 1 87 ? 1.873 -3.764 -11.943 1.00 96.56 87 LEU A C 1
ATOM 634 O O . LEU A 1 87 ? 1.138 -3.626 -10.970 1.00 96.56 87 LEU A O 1
ATOM 638 N N . THR A 1 88 ? 1.457 -3.473 -13.175 1.00 96.06 88 THR A N 1
ATOM 639 C CA . THR A 1 88 ? 0.178 -2.789 -13.407 1.00 96.06 88 THR A CA 1
ATOM 640 C C . THR A 1 88 ? -1.026 -3.608 -12.942 1.00 96.06 88 THR A C 1
ATOM 642 O O . THR A 1 88 ? -1.908 -3.097 -12.248 1.00 96.06 88 THR A O 1
ATOM 645 N N . GLU A 1 89 ? -1.040 -4.903 -13.262 1.00 95.94 89 GLU A N 1
ATOM 646 C CA . GLU A 1 89 ? -2.084 -5.820 -12.799 1.00 95.94 89 GLU A CA 1
ATOM 647 C C . GLU A 1 89 ? -2.057 -5.986 -11.276 1.00 95.94 89 GLU A C 1
ATOM 649 O O . GLU A 1 89 ? -3.088 -5.899 -10.607 1.00 95.94 89 GLU A O 1
ATOM 654 N N . TYR A 1 90 ? -0.862 -6.173 -10.718 1.00 96.94 90 TYR A N 1
ATOM 655 C CA . TYR A 1 90 ? -0.673 -6.290 -9.280 1.00 96.94 90 TYR A CA 1
ATOM 656 C C . TYR A 1 90 ? -1.149 -5.031 -8.540 1.00 96.94 90 TYR A C 1
ATOM 658 O O . TYR A 1 90 ? -1.874 -5.143 -7.556 1.00 96.94 90 TYR A O 1
ATOM 666 N N . ASN A 1 91 ? -0.812 -3.835 -9.028 1.00 98.00 91 ASN A N 1
ATOM 667 C CA . ASN A 1 91 ? -1.227 -2.574 -8.422 1.00 98.00 91 ASN A CA 1
ATOM 668 C C . ASN A 1 91 ? -2.755 -2.459 -8.375 1.00 98.00 91 ASN A C 1
ATOM 670 O O . ASN A 1 91 ? -3.315 -2.069 -7.354 1.00 98.00 91 ASN A O 1
ATOM 674 N N . ARG A 1 92 ? -3.453 -2.882 -9.438 1.00 97.94 92 ARG A N 1
ATOM 675 C CA . ARG A 1 92 ? -4.923 -2.933 -9.452 1.00 97.94 92 ARG A CA 1
ATOM 676 C C . ARG A 1 92 ? -5.475 -3.853 -8.361 1.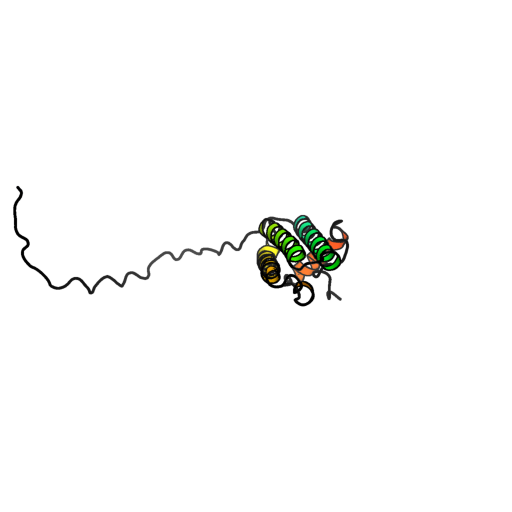00 97.94 92 ARG A C 1
ATOM 678 O O . ARG A 1 92 ? -6.424 -3.484 -7.672 1.00 97.94 92 ARG A O 1
ATOM 685 N N . GLN A 1 93 ? -4.887 -5.036 -8.192 1.00 98.31 93 GLN A N 1
ATOM 686 C CA . GLN A 1 93 ? -5.290 -5.980 -7.144 1.00 98.31 93 GLN A CA 1
ATOM 687 C C . GLN A 1 93 ? -4.976 -5.443 -5.744 1.00 98.31 93 GLN A C 1
ATOM 689 O O . GLN A 1 93 ? -5.784 -5.596 -4.830 1.00 98.31 93 GLN A O 1
ATOM 694 N N . PHE A 1 94 ? -3.833 -4.781 -5.578 1.00 98.25 94 PHE A N 1
ATOM 695 C CA . PHE A 1 94 ? -3.420 -4.182 -4.316 1.00 98.25 94 PHE A CA 1
ATOM 696 C C . PHE A 1 94 ? -4.327 -3.012 -3.911 1.00 98.25 94 PHE A C 1
ATOM 698 O O . PHE A 1 94 ? -4.771 -2.953 -2.768 1.00 98.25 94 PHE A O 1
ATOM 705 N N . VAL A 1 95 ? -4.701 -2.141 -4.854 1.00 98.50 95 VAL A N 1
ATOM 706 C CA . VAL A 1 95 ? -5.722 -1.102 -4.639 1.00 98.50 95 VAL A CA 1
ATOM 707 C C . VAL A 1 95 ? -7.047 -1.727 -4.205 1.00 98.50 95 VAL A C 1
ATOM 709 O O . VAL A 1 95 ? -7.614 -1.302 -3.204 1.00 98.50 95 VAL A O 1
ATOM 712 N N . ALA A 1 96 ? -7.521 -2.762 -4.904 1.00 98.38 96 ALA A N 1
ATOM 713 C CA . ALA A 1 96 ? -8.772 -3.432 -4.549 1.00 98.38 96 ALA A CA 1
ATOM 714 C C . ALA A 1 96 ? -8.721 -4.066 -3.146 1.00 98.38 96 ALA A C 1
ATOM 716 O O . ALA A 1 96 ? -9.716 -4.044 -2.422 1.00 98.38 96 ALA A O 1
ATOM 717 N N . TYR A 1 97 ? -7.565 -4.598 -2.740 1.00 98.31 97 TYR A N 1
ATOM 718 C CA . TYR A 1 97 ? -7.329 -5.084 -1.380 1.00 98.31 97 TYR A CA 1
ATOM 719 C C . TYR A 1 97 ? -7.459 -3.957 -0.340 1.00 98.31 97 TYR A C 1
ATOM 721 O O . TYR A 1 97 ? -8.178 -4.121 0.646 1.00 98.31 97 TYR A O 1
ATOM 729 N N . LEU A 1 98 ? -6.836 -2.796 -0.580 1.00 98.38 98 LEU A N 1
ATOM 730 C CA . LEU A 1 98 ? -6.945 -1.633 0.311 1.00 98.38 98 LEU A CA 1
ATOM 731 C C . LEU A 1 98 ? -8.391 -1.115 0.390 1.00 98.38 98 LEU A C 1
ATOM 733 O O . LEU A 1 98 ? -8.901 -0.852 1.475 1.00 98.38 98 LEU A O 1
ATOM 737 N N . GLU A 1 99 ? -9.088 -1.026 -0.743 1.00 98.25 99 GLU A N 1
ATOM 738 C CA . GLU A 1 99 ? -10.489 -0.593 -0.795 1.00 98.25 99 GLU A CA 1
ATOM 739 C C . GLU A 1 99 ? -11.432 -1.577 -0.087 1.00 98.25 99 GLU A C 1
ATOM 741 O O . GLU A 1 99 ? -12.387 -1.165 0.575 1.00 98.25 99 GLU A O 1
ATOM 746 N N . ALA A 1 100 ? -11.164 -2.884 -0.173 1.00 97.88 100 ALA A N 1
ATOM 747 C CA . ALA A 1 100 ? -11.924 -3.890 0.562 1.00 97.88 100 ALA A CA 1
ATOM 748 C C . ALA A 1 100 ? -11.770 -3.723 2.081 1.00 97.88 100 ALA A C 1
ATOM 750 O O . ALA A 1 100 ? -12.758 -3.866 2.811 1.00 97.88 100 ALA A O 1
ATOM 751 N N . ALA A 1 101 ? -10.571 -3.355 2.543 1.00 97.50 101 ALA A N 1
ATOM 752 C CA . ALA A 1 101 ? -10.296 -3.093 3.950 1.00 97.50 101 ALA A CA 1
ATOM 753 C C . ALA A 1 101 ? -11.048 -1.868 4.497 1.00 97.50 101 ALA A C 1
ATOM 755 O O . ALA A 1 101 ? -11.247 -1.780 5.699 1.00 97.50 101 ALA A O 1
ATOM 756 N N . LEU A 1 102 ? -11.579 -0.962 3.667 1.00 97.56 102 LEU A N 1
ATOM 757 C CA . LEU A 1 102 ? -12.387 0.165 4.166 1.00 97.56 102 LEU A CA 1
ATOM 758 C C . LEU A 1 102 ? -13.673 -0.280 4.888 1.00 97.56 102 LEU A C 1
ATOM 760 O O . LEU A 1 102 ? -14.223 0.473 5.688 1.00 97.56 102 LEU A O 1
ATOM 764 N N . LYS A 1 103 ? -14.158 -1.503 4.631 1.00 96.81 103 LYS A N 1
ATOM 765 C CA . LYS A 1 103 ? -15.324 -2.084 5.325 1.00 96.81 103 LYS A CA 1
ATOM 766 C C . LYS A 1 103 ? -14.988 -2.611 6.721 1.00 96.81 103 LYS A C 1
ATOM 768 O O . LYS A 1 103 ? -15.856 -2.624 7.588 1.00 96.81 103 LYS A O 1
ATOM 773 N N . ASP A 1 104 ? -13.756 -3.071 6.903 1.00 96.19 104 ASP A N 1
ATOM 774 C CA . ASP A 1 104 ? -13.183 -3.521 8.170 1.00 96.19 104 ASP A CA 1
ATOM 775 C C . ASP A 1 104 ? -11.702 -3.109 8.191 1.00 96.19 104 ASP A C 1
ATOM 777 O O . ASP A 1 104 ? -10.842 -3.878 7.746 1.00 96.19 104 ASP A O 1
ATOM 781 N N . PRO A 1 105 ? -11.387 -1.892 8.672 1.00 94.94 105 PRO A N 1
ATOM 782 C CA . PRO A 1 105 ? -10.038 -1.324 8.592 1.00 94.94 105 PRO A CA 1
ATOM 783 C C . PRO A 1 105 ? -8.975 -2.143 9.323 1.00 94.94 105 PRO A C 1
ATOM 785 O O . PRO A 1 105 ? -7.789 -2.029 9.027 1.00 94.94 105 PRO A O 1
ATOM 788 N N . THR A 1 106 ? -9.387 -2.996 10.263 1.00 93.50 106 THR A N 1
ATOM 789 C CA . THR A 1 106 ? -8.472 -3.873 10.998 1.00 93.50 106 THR A CA 1
ATOM 790 C C . THR A 1 106 ? -8.139 -5.153 10.236 1.00 93.50 106 THR A C 1
ATOM 792 O O . THR A 1 106 ? -7.133 -5.789 10.537 1.00 93.50 106 THR A O 1
ATOM 795 N N . SER A 1 107 ? -8.911 -5.510 9.203 1.00 94.50 107 SER A N 1
ATOM 796 C CA . SER A 1 107 ? -8.718 -6.735 8.412 1.00 94.50 107 SER A CA 1
ATOM 797 C C . SER A 1 107 ? -7.336 -6.850 7.765 1.00 94.50 107 SER A C 1
ATOM 799 O O . SER A 1 107 ? -6.885 -7.962 7.496 1.00 94.50 107 SER A O 1
ATOM 801 N N . VAL A 1 108 ? -6.622 -5.736 7.580 1.00 92.81 108 VAL A N 1
ATOM 802 C CA . VAL A 1 108 ? -5.255 -5.709 7.034 1.00 92.81 108 VAL A CA 1
ATOM 803 C C . VAL A 1 108 ? -4.228 -6.459 7.890 1.00 92.81 108 VAL A C 1
ATOM 805 O O . VAL A 1 108 ? -3.145 -6.776 7.404 1.00 92.81 108 VAL A O 1
ATOM 808 N N . VAL A 1 109 ? -4.543 -6.755 9.159 1.00 92.44 109 VAL A N 1
ATOM 809 C CA . VAL A 1 109 ? -3.666 -7.546 10.044 1.00 92.44 109 VAL A CA 1
ATOM 810 C C . VAL A 1 109 ? -3.944 -9.049 9.971 1.00 92.44 109 VAL A C 1
ATOM 812 O O . VAL A 1 109 ? -3.105 -9.850 10.377 1.00 92.44 109 VAL A O 1
ATOM 815 N N . THR A 1 110 ? -5.117 -9.443 9.471 1.00 93.75 110 THR A N 1
ATOM 816 C CA . THR A 1 110 ? -5.561 -10.846 9.397 1.00 93.75 110 THR A CA 1
ATOM 817 C C . THR A 1 110 ? -5.655 -11.365 7.967 1.00 93.75 110 THR A C 1
ATOM 819 O O . THR A 1 110 ? -5.590 -12.575 7.750 1.00 93.75 110 THR A O 1
ATOM 822 N N . THR A 1 111 ? -5.777 -10.470 6.990 1.00 95.00 111 THR A N 1
ATOM 823 C CA . THR A 1 111 ? -5.880 -10.789 5.569 1.00 95.00 111 THR A CA 1
ATOM 824 C C . THR A 1 111 ? -4.551 -10.468 4.896 1.00 95.00 111 THR A C 1
ATOM 826 O O . THR A 1 111 ? -4.140 -9.310 4.906 1.00 95.00 111 THR A O 1
ATOM 829 N N . PRO A 1 112 ? -3.848 -11.452 4.313 1.00 93.00 112 PRO A N 1
ATOM 830 C CA . PRO A 1 112 ? -2.613 -11.166 3.601 1.00 93.00 112 PRO A CA 1
ATOM 831 C C . PRO A 1 112 ? -2.904 -10.344 2.332 1.00 93.00 112 PRO A C 1
ATOM 833 O O . PRO A 1 112 ? -3.897 -10.618 1.649 1.00 93.00 112 PRO A O 1
ATOM 836 N N . PRO A 1 113 ? -2.046 -9.368 1.981 1.00 94.12 113 PRO A N 1
ATOM 837 C CA . PRO A 1 113 ? -2.161 -8.668 0.709 1.00 94.12 113 PRO A CA 1
ATOM 838 C C . PRO A 1 113 ? -1.894 -9.630 -0.461 1.00 94.12 113 PRO A C 1
ATOM 840 O O . PRO A 1 113 ? -1.215 -10.650 -0.279 1.00 94.12 113 PRO A O 1
ATOM 843 N N . PRO A 1 114 ? -2.382 -9.315 -1.678 1.00 95.75 114 PRO A N 1
ATOM 844 C CA . PRO A 1 114 ? -1.939 -10.022 -2.873 1.00 95.75 114 PRO A CA 1
ATOM 845 C C . PRO A 1 114 ? -0.418 -9.898 -3.023 1.00 95.75 114 PRO A C 1
ATOM 847 O O . PRO A 1 114 ? 0.195 -8.948 -2.533 1.00 95.75 114 PRO A O 1
ATOM 850 N N . LEU A 1 115 ? 0.192 -10.850 -3.724 1.00 95.31 115 LEU A N 1
ATOM 851 C CA . LEU A 1 115 ? 1.614 -10.819 -4.052 1.00 95.31 115 LEU A CA 1
ATOM 852 C C . LEU A 1 115 ? 1.790 -10.704 -5.571 1.00 95.31 115 LEU A C 1
ATOM 854 O O . LEU A 1 115 ? 1.021 -11.323 -6.312 1.00 95.31 115 LEU A O 1
ATOM 858 N N . PRO A 1 116 ? 2.786 -9.938 -6.051 1.00 94.44 116 PRO A N 1
ATOM 859 C CA . PRO A 1 116 ? 3.153 -9.951 -7.460 1.00 94.44 116 PRO A CA 1
ATOM 860 C C . PRO A 1 116 ? 3.838 -11.286 -7.822 1.00 94.44 116 PRO A C 1
ATOM 862 O O . PRO A 1 116 ? 4.195 -12.053 -6.921 1.00 94.44 116 PRO A O 1
ATOM 865 N N . PRO A 1 117 ? 4.063 -11.563 -9.122 1.00 93.38 117 PRO A N 1
ATOM 866 C CA . PRO A 1 117 ? 4.856 -12.710 -9.571 1.00 93.38 117 PRO A CA 1
ATOM 867 C C . PRO A 1 117 ? 6.221 -12.808 -8.869 1.00 93.38 117 PRO A C 1
ATOM 869 O O . PRO A 1 117 ? 6.825 -11.789 -8.540 1.00 93.38 117 PRO A O 1
ATOM 872 N N . ASP A 1 118 ? 6.726 -14.024 -8.642 1.00 93.38 118 ASP A N 1
ATOM 873 C CA . ASP A 1 118 ? 7.904 -14.271 -7.789 1.00 93.38 118 ASP A CA 1
ATOM 874 C C . ASP A 1 118 ? 9.192 -13.570 -8.253 1.00 93.38 118 ASP A C 1
ATOM 876 O O . ASP A 1 118 ? 10.026 -13.169 -7.440 1.00 93.38 118 ASP A O 1
ATOM 880 N N . ASP A 1 119 ? 9.405 -13.446 -9.560 1.00 93.56 119 ASP A N 1
ATOM 881 C CA . ASP A 1 119 ? 10.537 -12.723 -10.135 1.00 93.56 119 ASP A CA 1
ATOM 882 C C . ASP A 1 119 ? 10.450 -11.218 -9.857 1.00 93.56 119 ASP A C 1
ATOM 884 O O . ASP A 1 119 ? 11.414 -10.638 -9.352 1.00 93.56 119 ASP A O 1
ATOM 888 N N . VAL A 1 120 ? 9.279 -10.619 -10.082 1.00 95.25 120 VAL A N 1
ATOM 889 C CA . VAL A 1 120 ? 8.991 -9.217 -9.754 1.00 95.25 120 VAL A CA 1
ATOM 890 C C . VAL A 1 120 ? 9.119 -8.990 -8.249 1.00 95.25 120 VAL A C 1
ATOM 892 O O . VAL A 1 120 ? 9.794 -8.067 -7.801 1.00 95.25 120 VAL A O 1
ATOM 895 N N . ARG A 1 121 ? 8.545 -9.885 -7.445 1.00 95.19 121 ARG A N 1
ATOM 896 C CA . ARG A 1 121 ? 8.607 -9.845 -5.986 1.00 95.19 121 ARG A CA 1
ATOM 897 C C . ARG A 1 121 ? 10.043 -9.843 -5.466 1.00 95.19 121 ARG A C 1
ATOM 899 O O . ARG A 1 121 ? 10.381 -9.012 -4.628 1.00 95.19 121 ARG A O 1
ATOM 906 N N . ARG A 1 122 ? 10.897 -10.742 -5.970 1.00 95.25 122 ARG A N 1
ATOM 907 C CA . ARG A 1 122 ? 12.322 -10.796 -5.600 1.00 95.25 122 ARG A CA 1
ATOM 908 C C . ARG A 1 122 ? 13.067 -9.532 -6.017 1.00 95.25 122 ARG A C 1
ATOM 910 O O . ARG A 1 122 ? 13.892 -9.053 -5.244 1.00 95.25 122 ARG A O 1
ATOM 917 N N . ARG A 1 123 ? 12.777 -8.988 -7.205 1.00 95.75 123 ARG A N 1
ATOM 918 C CA . ARG A 1 123 ? 13.358 -7.720 -7.671 1.00 95.75 123 ARG A CA 1
ATOM 919 C C . ARG A 1 123 ? 13.014 -6.576 -6.719 1.00 95.75 123 ARG A C 1
ATOM 921 O O . ARG A 1 123 ? 13.912 -5.859 -6.291 1.00 95.75 123 ARG A O 1
ATOM 928 N N . LEU A 1 124 ? 11.743 -6.455 -6.337 1.00 96.38 124 LEU A N 1
ATOM 929 C CA . LEU A 1 124 ? 11.283 -5.440 -5.392 1.00 96.38 124 LEU A CA 1
ATOM 930 C C . LEU A 1 124 ? 11.917 -5.609 -4.006 1.00 96.38 124 LEU A C 1
ATOM 932 O O . LEU A 1 124 ? 12.464 -4.650 -3.470 1.00 96.38 124 LEU A O 1
ATOM 936 N N . ALA A 1 125 ? 11.931 -6.831 -3.468 1.00 95.69 125 ALA A N 1
ATOM 937 C CA . ALA A 1 125 ? 12.537 -7.138 -2.171 1.00 95.69 125 ALA A CA 1
ATOM 938 C C . ALA A 1 125 ? 14.029 -6.751 -2.096 1.00 95.69 125 ALA A C 1
ATOM 940 O O . ALA A 1 125 ? 14.495 -6.245 -1.080 1.00 95.69 125 ALA A O 1
ATOM 941 N N . GLN A 1 126 ? 14.790 -6.934 -3.181 1.00 95.69 126 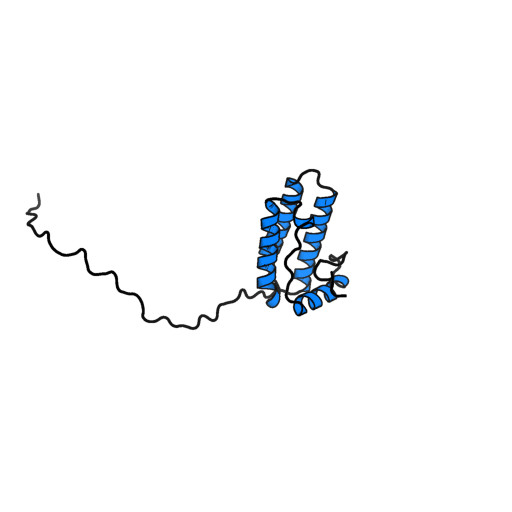GLN A N 1
ATOM 942 C CA . GLN A 1 126 ? 16.207 -6.539 -3.248 1.00 95.69 126 GLN A CA 1
ATOM 943 C C . GLN A 1 126 ? 16.425 -5.016 -3.254 1.00 95.69 126 GLN A C 1
ATOM 945 O O . GLN A 1 126 ? 17.514 -4.542 -2.914 1.00 95.69 126 GLN A O 1
ATOM 950 N N . LEU A 1 127 ? 15.415 -4.248 -3.663 1.00 95.69 127 LEU A N 1
ATOM 951 C CA . LEU A 1 127 ? 15.469 -2.790 -3.712 1.00 95.69 127 LEU A CA 1
ATOM 952 C C . LEU A 1 127 ? 15.041 -2.144 -2.391 1.00 95.69 127 LEU A C 1
ATOM 954 O O . LEU A 1 127 ? 15.518 -1.051 -2.099 1.00 95.69 127 LEU A O 1
ATOM 958 N N . GLU A 1 128 ? 14.221 -2.809 -1.568 1.00 94.62 128 GLU A N 1
ATOM 959 C CA . GLU A 1 128 ? 13.744 -2.265 -0.283 1.00 94.62 128 GLU A CA 1
ATOM 960 C C . GLU A 1 128 ? 14.864 -1.680 0.598 1.00 94.62 128 GLU A C 1
ATOM 962 O O . GLU A 1 128 ? 14.729 -0.527 1.004 1.00 94.62 128 GLU A O 1
ATOM 967 N N . PRO A 1 129 ? 16.013 -2.356 0.835 1.00 95.19 129 PRO A N 1
ATOM 968 C CA . PRO A 1 129 ? 17.065 -1.818 1.707 1.00 95.19 129 PRO A CA 1
ATOM 969 C C . PRO A 1 129 ? 17.741 -0.552 1.164 1.00 95.19 129 PRO A C 1
ATOM 971 O O . PRO A 1 129 ? 18.489 0.113 1.879 1.00 95.19 129 PRO A O 1
ATOM 974 N N . GLN A 1 130 ? 17.538 -0.248 -0.119 1.00 95.75 130 GLN A N 1
ATOM 975 C CA . GLN A 1 130 ? 18.117 0.905 -0.804 1.00 95.75 130 GLN A CA 1
ATOM 976 C C . GLN A 1 130 ? 17.175 2.118 -0.779 1.00 95.75 130 GLN A C 1
ATOM 978 O O . GLN A 1 130 ? 17.575 3.208 -1.190 1.00 95.75 130 GLN A O 1
ATOM 983 N N . ILE A 1 131 ? 15.937 1.944 -0.308 1.00 95.94 131 ILE A N 1
ATOM 984 C CA . ILE A 1 131 ? 14.899 2.973 -0.303 1.00 95.94 131 ILE A CA 1
ATOM 985 C C . ILE A 1 131 ? 14.717 3.479 1.132 1.00 95.94 131 ILE A C 1
ATOM 987 O O . ILE A 1 131 ? 14.253 2.721 1.982 1.00 95.94 131 ILE A O 1
ATOM 991 N N . PRO A 1 132 ? 15.052 4.751 1.430 1.00 95.62 132 PRO A N 1
ATOM 992 C CA . PRO A 1 132 ? 15.016 5.288 2.794 1.00 95.62 132 PRO A CA 1
ATOM 993 C C . PRO A 1 132 ? 13.662 5.159 3.500 1.00 95.62 132 PRO A C 1
ATOM 995 O O . PRO A 1 132 ? 13.602 5.053 4.724 1.00 95.62 132 PRO A O 1
ATOM 998 N N . GLU A 1 133 ? 12.571 5.199 2.739 1.00 95.44 133 GLU A N 1
ATOM 999 C CA . GLU A 1 133 ? 11.213 5.075 3.257 1.00 95.44 133 GLU A CA 1
ATOM 1000 C C . GLU A 1 133 ? 10.830 3.628 3.611 1.00 95.44 133 GLU A C 1
ATOM 1002 O O . GLU A 1 133 ? 9.915 3.420 4.404 1.00 95.44 133 GLU A O 1
ATOM 1007 N N . CYS A 1 134 ? 11.546 2.628 3.095 1.00 94.69 134 CYS A N 1
ATOM 1008 C CA . CYS A 1 134 ? 11.357 1.215 3.423 1.00 94.69 134 CYS A CA 1
ATOM 1009 C C . CYS A 1 134 ? 12.177 0.834 4.663 1.00 94.69 134 CYS A C 1
ATOM 1011 O O . CYS A 1 134 ? 13.184 0.135 4.581 1.00 94.69 134 CYS A O 1
ATOM 1013 N N . ARG A 1 135 ? 11.755 1.330 5.832 1.00 90.12 135 ARG A N 1
ATOM 1014 C CA . ARG A 1 135 ? 12.467 1.122 7.110 1.00 90.12 135 ARG A CA 1
ATOM 1015 C C . ARG A 1 135 ? 12.475 -0.332 7.577 1.00 90.12 135 ARG A C 1
ATOM 1017 O O . ARG A 1 135 ? 13.433 -0.760 8.209 1.00 90.12 135 ARG A O 1
ATOM 1024 N N . GLU A 1 136 ? 11.411 -1.062 7.264 1.00 86.50 136 GLU A N 1
ATOM 1025 C CA . GLU A 1 136 ? 11.213 -2.465 7.619 1.00 86.50 136 GLU A CA 1
ATOM 1026 C C . GLU A 1 136 ? 10.915 -3.282 6.353 1.00 86.50 136 GLU A C 1
ATOM 1028 O O . GLU A 1 136 ? 10.284 -2.752 5.429 1.00 86.50 136 GLU A O 1
ATOM 1033 N N . PRO A 1 137 ? 11.310 -4.570 6.296 1.00 87.94 137 PRO A N 1
ATOM 1034 C CA . PRO A 1 137 ? 10.989 -5.432 5.164 1.00 87.94 137 PRO A CA 1
ATOM 1035 C C . PRO A 1 137 ? 9.477 -5.530 4.948 1.00 87.94 137 PRO A C 1
ATOM 1037 O O . PRO A 1 137 ? 8.717 -5.851 5.873 1.00 87.94 137 PRO A O 1
ATOM 1040 N N . THR A 1 138 ? 9.023 -5.303 3.715 1.00 91.12 138 THR A N 1
ATOM 1041 C CA . THR A 1 138 ? 7.592 -5.398 3.409 1.00 91.12 138 THR A CA 1
ATOM 1042 C C . THR A 1 138 ? 7.177 -6.854 3.163 1.00 91.12 138 THR A C 1
ATOM 1044 O O . THR A 1 138 ? 7.955 -7.804 3.300 1.00 91.12 138 THR A O 1
ATOM 1047 N N . PHE A 1 139 ? 5.919 -7.066 2.777 1.00 90.62 139 PHE A N 1
ATOM 1048 C CA . PHE A 1 139 ? 5.432 -8.377 2.351 1.00 90.62 139 PHE A CA 1
ATOM 1049 C C . PHE A 1 139 ? 6.120 -8.900 1.072 1.00 90.62 139 PHE A C 1
ATOM 1051 O O . PHE A 1 139 ? 6.064 -10.108 0.818 1.00 90.62 139 PHE A O 1
ATOM 1058 N N . PHE A 1 140 ? 6.829 -8.059 0.304 1.00 92.62 140 PHE A N 1
ATOM 1059 C CA . PHE A 1 140 ? 7.667 -8.543 -0.797 1.00 92.62 140 PHE A CA 1
ATOM 1060 C C . PHE A 1 140 ? 8.823 -9.411 -0.284 1.00 92.62 140 PHE A C 1
ATOM 1062 O O . PHE A 1 140 ? 9.085 -10.452 -0.879 1.00 92.62 140 PHE A O 1
ATOM 1069 N N . SER A 1 141 ? 9.420 -9.060 0.856 1.00 88.06 141 SER A N 1
ATOM 1070 C CA . SER A 1 141 ? 10.578 -9.752 1.442 1.00 88.06 141 SER A CA 1
ATOM 1071 C C . SER A 1 141 ? 10.233 -10.978 2.306 1.00 88.06 141 SER A C 1
ATOM 1073 O O . SER A 1 141 ? 11.080 -11.842 2.529 1.00 88.06 141 SER A O 1
ATOM 1075 N N . ARG A 1 142 ? 8.995 -11.096 2.806 1.00 82.44 142 ARG A N 1
ATOM 1076 C CA . ARG A 1 142 ? 8.599 -12.182 3.732 1.00 82.44 142 ARG A CA 1
ATOM 1077 C C . ARG A 1 142 ? 8.546 -13.557 3.055 1.00 82.44 142 ARG A C 1
ATOM 1079 O O . ARG A 1 142 ? 7.814 -13.732 2.095 1.00 82.44 142 ARG A O 1
ATOM 1086 N N . GLY A 1 143 ? 9.204 -14.582 3.592 1.00 71.06 143 GLY A N 1
ATOM 1087 C CA . GLY A 1 143 ? 9.091 -15.950 3.053 1.00 71.06 143 GLY A CA 1
ATOM 1088 C C . GLY A 1 143 ? 9.802 -16.166 1.710 1.00 71.06 143 GLY A C 1
ATOM 1089 O O . GLY A 1 143 ? 9.414 -17.050 0.954 1.00 71.06 143 GLY A O 1
ATOM 1090 N N . LEU A 1 144 ? 10.821 -15.352 1.417 1.00 72.56 144 LEU A N 1
ATOM 1091 C CA . LEU A 1 144 ? 11.820 -15.605 0.369 1.00 72.56 144 LEU A CA 1
ATOM 1092 C C . LEU A 1 144 ? 13.052 -16.365 0.917 1.00 72.56 144 LEU A C 1
ATOM 1094 O O . LEU A 1 144 ? 14.144 -16.228 0.366 1.00 72.56 144 LEU A O 1
ATOM 1098 N N . GLU A 1 145 ? 12.876 -17.115 2.013 1.00 57.19 145 GLU A N 1
ATOM 1099 C CA . GLU A 1 145 ? 13.915 -17.939 2.663 1.00 57.19 145 GLU A CA 1
ATOM 1100 C C . GLU A 1 145 ? 14.338 -19.151 1.820 1.00 57.19 145 GLU A C 1
ATOM 1102 O O . GLU A 1 145 ? 13.457 -19.784 1.190 1.00 57.19 145 GLU A O 1
#